Protein AF-A0A485NPK8-F1 (afdb_monomer_lite)

InterPro domains:
  IPR000225 Armadillo [PF00514] (7-48)
  IPR011989 Armadillo-like helical [G3DSA:1.25.10.10] (2-52)
  IPR028435 Plakophilin/Delta catenin [PTHR10372] (1-51)

Radius of gyration: 12.08 Å; chains: 1; bounding box: 30×15×35 Å

Structure (mmCIF, N/CA/C/O backbone):
data_AF-A0A485NPK8-F1
#
_entry.id   AF-A0A485NPK8-F1
#
loop_
_atom_site.group_PDB
_atom_site.id
_atom_site.type_symbol
_atom_site.label_atom_id
_atom_site.label_alt_id
_atom_site.label_comp_id
_atom_site.label_asym_id
_atom_site.label_entity_id
_atom_site.label_seq_id
_atom_site.pdbx_PDB_ins_code
_atom_site.Cartn_x
_atom_site.Cartn_y
_atom_site.Car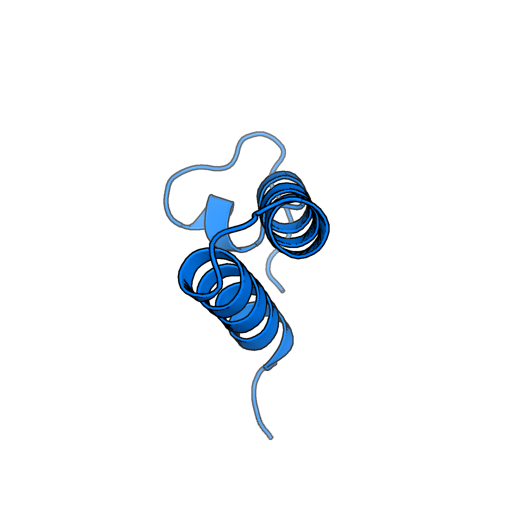tn_z
_atom_site.occupancy
_atom_site.B_iso_or_equiv
_atom_site.auth_seq_id
_atom_site.auth_comp_id
_atom_site.auth_asym_id
_atom_site.auth_atom_id
_atom_site.pdbx_PDB_model_num
ATOM 1 N N . MET A 1 1 ? 6.019 -8.768 -12.184 1.00 66.75 1 MET A N 1
ATOM 2 C CA . MET A 1 1 ? 6.565 -7.638 -11.401 1.00 66.75 1 MET A CA 1
ATOM 3 C C . MET A 1 1 ? 8.076 -7.634 -11.539 1.00 66.75 1 MET A C 1
ATOM 5 O O . MET A 1 1 ? 8.624 -8.711 -11.760 1.00 66.75 1 MET A O 1
ATOM 9 N N . PRO A 1 2 ? 8.736 -6.469 -11.449 1.00 77.31 2 PRO A N 1
ATOM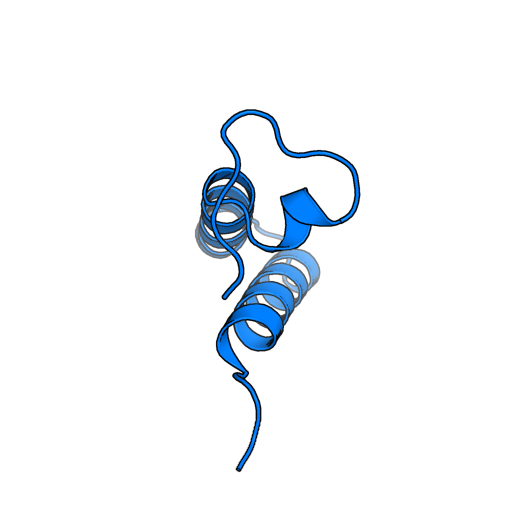 10 C CA . PRO A 1 2 ? 10.190 -6.402 -11.354 1.00 77.31 2 PRO A CA 1
ATOM 11 C C . PRO A 1 2 ? 10.692 -7.200 -10.146 1.00 77.31 2 PRO A C 1
ATOM 13 O O . PRO A 1 2 ? 9.960 -7.372 -9.170 1.00 77.31 2 PRO A O 1
ATOM 16 N N . GLU A 1 3 ? 11.933 -7.674 -10.209 1.00 85.75 3 GLU A N 1
ATOM 17 C CA . GLU A 1 3 ? 12.575 -8.352 -9.082 1.00 85.75 3 GLU A CA 1
ATOM 18 C C . GLU A 1 3 ? 12.677 -7.419 -7.862 1.00 85.75 3 GLU A C 1
ATOM 20 O O . GLU A 1 3 ? 12.917 -6.211 -7.988 1.00 85.75 3 GLU A O 1
ATOM 25 N N . GLU A 1 4 ? 12.471 -7.977 -6.670 1.00 91.56 4 GLU A N 1
ATOM 26 C CA . GLU A 1 4 ? 12.628 -7.252 -5.411 1.00 91.56 4 GLU A CA 1
ATOM 27 C C . GLU A 1 4 ? 14.119 -7.111 -5.075 1.00 91.56 4 GLU A C 1
ATOM 29 O O . GLU A 1 4 ? 14.840 -8.099 -4.953 1.00 91.56 4 GLU A O 1
ATOM 34 N N . LYS A 1 5 ? 14.594 -5.873 -4.903 1.00 92.88 5 LYS A N 1
ATOM 35 C CA . LYS A 1 5 ? 15.981 -5.600 -4.503 1.00 92.88 5 LYS A CA 1
ATOM 36 C C . LYS A 1 5 ? 16.113 -5.572 -2.987 1.00 92.88 5 LYS A C 1
ATOM 38 O O . LYS A 1 5 ? 15.304 -4.947 -2.318 1.00 92.88 5 LYS A O 1
ATOM 43 N N . SER A 1 6 ? 17.210 -6.117 -2.460 1.00 93.94 6 SER A N 1
ATOM 44 C CA . SER A 1 6 ? 17.522 -6.106 -1.020 1.00 93.94 6 SER A CA 1
ATOM 45 C C . SER A 1 6 ? 17.754 -4.708 -0.420 1.00 93.94 6 SER A C 1
ATOM 47 O O . SER A 1 6 ? 17.681 -4.541 0.795 1.00 93.94 6 SER A O 1
ATOM 49 N N . ASN A 1 7 ? 18.033 -3.696 -1.250 1.00 95.38 7 ASN A N 1
ATOM 50 C CA . ASN A 1 7 ? 18.228 -2.300 -0.843 1.00 95.38 7 ASN A CA 1
ATOM 51 C C . ASN A 1 7 ? 17.471 -1.359 -1.800 1.00 95.38 7 ASN A C 1
ATOM 53 O O . ASN A 1 7 ? 18.106 -0.716 -2.642 1.00 95.38 7 ASN A O 1
ATOM 57 N N . PRO A 1 8 ? 16.131 -1.298 -1.707 1.00 96.00 8 PRO A N 1
ATOM 58 C CA . PRO A 1 8 ? 15.305 -0.535 -2.636 1.00 96.00 8 PRO A CA 1
ATOM 59 C C . PRO A 1 8 ? 15.568 0.976 -2.532 1.00 96.00 8 PRO A C 1
ATOM 61 O O . PRO A 1 8 ? 15.796 1.532 -1.450 1.00 96.00 8 PRO A O 1
ATOM 64 N N . LYS A 1 9 ? 15.520 1.662 -3.674 1.00 96.12 9 LYS A N 1
ATOM 65 C CA . LYS A 1 9 ? 15.696 3.109 -3.832 1.00 96.12 9 LYS A CA 1
ATOM 66 C C . LYS A 1 9 ? 14.561 3.706 -4.658 1.00 96.12 9 LYS A C 1
ATOM 68 O O . LYS A 1 9 ? 14.144 3.150 -5.669 1.00 96.12 9 LYS A O 1
ATOM 73 N N . GLY A 1 10 ? 14.091 4.885 -4.248 1.00 95.81 10 GLY A N 1
ATOM 74 C CA . GLY A 1 10 ? 13.079 5.641 -4.990 1.00 95.81 10 GLY A CA 1
ATOM 75 C C . GLY A 1 10 ? 11.838 4.803 -5.305 1.00 95.81 10 GLY A C 1
ATOM 76 O O . GLY A 1 10 ? 11.154 4.335 -4.399 1.00 95.81 10 GLY A O 1
ATOM 77 N N . VAL A 1 11 ? 11.565 4.603 -6.594 1.00 93.81 11 VAL A N 1
ATOM 78 C CA . VAL A 1 11 ? 10.356 3.916 -7.079 1.00 93.81 11 VAL A CA 1
ATOM 79 C C . VAL A 1 11 ? 10.344 2.421 -6.738 1.00 93.81 11 VAL A C 1
ATOM 81 O O . VAL A 1 11 ? 9.277 1.822 -6.683 1.00 93.81 11 VAL A O 1
ATOM 84 N N . GLU A 1 12 ? 11.503 1.823 -6.445 1.00 93.81 12 GLU A N 1
ATOM 85 C CA . GLU A 1 12 ? 11.628 0.396 -6.108 1.00 93.81 12 GLU A CA 1
ATOM 86 C C . GLU A 1 12 ? 10.869 0.023 -4.825 1.00 93.81 12 GLU A C 1
ATOM 88 O O . GLU A 1 12 ? 10.504 -1.133 -4.626 1.00 93.81 12 GLU A O 1
ATOM 93 N N . TRP A 1 13 ? 10.579 1.005 -3.967 1.00 95.38 13 TRP A N 1
ATOM 94 C CA . TRP A 1 13 ? 9.740 0.810 -2.787 1.00 95.38 13 TRP A CA 1
ATOM 95 C C . TRP A 1 13 ? 8.288 0.476 -3.125 1.00 95.38 13 TRP A C 1
ATOM 97 O O . TRP A 1 13 ? 7.624 -0.162 -2.312 1.00 95.38 13 TRP A O 1
ATOM 107 N N . LEU A 1 14 ? 7.792 0.874 -4.302 1.00 92.31 14 LEU A N 1
ATOM 108 C CA . LEU A 1 14 ? 6.379 0.728 -4.657 1.00 92.31 14 LEU A CA 1
ATOM 109 C C . LEU A 1 14 ? 5.928 -0.738 -4.670 1.00 92.31 14 LEU A C 1
ATOM 111 O O . LEU A 1 14 ? 4.783 -1.009 -4.332 1.00 92.31 14 LEU A O 1
ATOM 115 N N . TRP A 1 15 ? 6.822 -1.678 -4.996 1.00 91.50 15 TRP A N 1
ATOM 116 C CA . TRP A 1 15 ? 6.528 -3.118 -5.054 1.00 91.50 15 TRP A CA 1
ATOM 117 C C . TRP A 1 15 ? 7.352 -3.966 -4.072 1.00 91.50 15 TRP A C 1
ATOM 119 O O . TRP A 1 15 ? 7.324 -5.192 -4.153 1.00 91.50 15 TRP A O 1
ATOM 129 N N . HIS A 1 16 ? 8.083 -3.349 -3.136 1.00 95.81 16 HIS A N 1
ATOM 130 C CA . HIS A 1 16 ? 8.877 -4.087 -2.149 1.00 95.81 16 HIS A CA 1
ATOM 131 C C . HIS A 1 16 ? 7.976 -4.716 -1.071 1.00 95.81 16 HIS A C 1
ATOM 133 O O . HIS A 1 16 ? 7.062 -4.071 -0.544 1.00 95.81 16 HIS A O 1
ATOM 139 N N . SER A 1 17 ? 8.268 -5.951 -0.656 1.00 95.25 17 SER A N 1
ATOM 140 C CA . SER A 1 17 ? 7.417 -6.753 0.236 1.00 95.25 17 SER A CA 1
ATOM 141 C C . SER A 1 17 ? 7.171 -6.096 1.598 1.00 95.25 17 SER A C 1
ATOM 143 O O . SER A 1 17 ? 6.158 -6.340 2.250 1.00 95.25 17 SER A O 1
ATOM 145 N N . ILE A 1 18 ? 8.092 -5.252 2.066 1.00 96.44 18 ILE A N 1
ATOM 146 C CA . ILE A 1 18 ? 7.914 -4.480 3.309 1.00 96.44 18 ILE A CA 1
ATOM 147 C C . ILE A 1 18 ? 6.798 -3.428 3.205 1.00 96.44 18 ILE A C 1
ATOM 149 O O . ILE A 1 18 ? 6.036 -3.257 4.153 1.00 96.44 18 ILE A O 1
ATOM 153 N N . VAL A 1 19 ? 6.653 -2.773 2.051 1.00 96.25 19 VAL A N 1
ATOM 154 C CA . VAL A 1 19 ? 5.608 -1.771 1.807 1.00 96.25 19 VAL A CA 1
ATOM 155 C C . VAL A 1 19 ? 4.267 -2.468 1.598 1.00 96.25 19 VAL A C 1
ATOM 157 O O . VAL A 1 19 ? 3.259 -2.043 2.156 1.00 96.25 19 VAL A O 1
ATOM 160 N N . ILE A 1 20 ? 4.263 -3.625 0.930 1.00 96.06 20 ILE A N 1
ATOM 161 C CA . ILE A 1 20 ? 3.078 -4.492 0.842 1.00 96.06 20 ILE A CA 1
ATOM 162 C C . ILE A 1 20 ? 2.593 -4.889 2.248 1.00 96.06 20 ILE A C 1
ATOM 164 O O . ILE A 1 20 ? 1.413 -4.740 2.569 1.00 96.06 20 ILE A O 1
ATOM 168 N N . ARG A 1 21 ? 3.505 -5.327 3.130 1.00 97.94 21 ARG A N 1
ATOM 169 C CA . ARG A 1 21 ? 3.189 -5.628 4.540 1.00 97.94 21 ARG A CA 1
ATOM 170 C C . ARG A 1 21 ? 2.661 -4.409 5.303 1.00 97.94 21 ARG A C 1
ATOM 172 O O . ARG A 1 21 ? 1.767 -4.564 6.139 1.00 97.94 21 ARG A O 1
ATOM 179 N N . MET A 1 22 ? 3.167 -3.210 5.013 1.00 98.25 22 MET A N 1
ATOM 180 C CA . MET A 1 22 ? 2.658 -1.960 5.583 1.00 98.25 22 MET A CA 1
ATOM 181 C C . MET A 1 22 ? 1.208 -1.701 5.155 1.00 98.25 22 MET A C 1
ATOM 183 O O . MET A 1 22 ? 0.370 -1.466 6.024 1.00 98.25 22 MET A O 1
ATOM 187 N N . TYR A 1 23 ? 0.880 -1.806 3.862 1.00 98.19 23 TYR A N 1
ATOM 188 C CA . TYR A 1 23 ? -0.495 -1.629 3.377 1.00 98.19 23 TYR A CA 1
ATOM 189 C C . TYR A 1 23 ? -1.462 -2.633 4.013 1.00 98.19 23 TYR A C 1
ATOM 191 O O . TYR A 1 23 ? -2.510 -2.235 4.518 1.00 98.19 23 TYR A O 1
ATOM 199 N N . LEU A 1 24 ? -1.087 -3.916 4.084 1.00 98.38 24 LEU A N 1
ATOM 200 C CA . LEU A 1 24 ? -1.888 -4.947 4.759 1.00 98.38 24 LEU A CA 1
ATOM 201 C C . LEU A 1 24 ? -2.111 -4.626 6.246 1.00 98.38 24 LEU A C 1
ATOM 203 O O . LEU A 1 24 ? -3.217 -4.786 6.763 1.00 98.38 24 LEU A O 1
ATOM 207 N N . SER A 1 25 ? -1.081 -4.120 6.929 1.00 98.69 25 SER A N 1
ATOM 208 C CA . SER A 1 25 ? -1.186 -3.710 8.333 1.00 98.69 25 SER A CA 1
ATOM 209 C C . SER A 1 25 ? -2.123 -2.514 8.507 1.00 98.69 25 SER A C 1
ATOM 211 O O . SER A 1 25 ? -2.931 -2.505 9.433 1.00 98.69 25 SER A O 1
ATOM 213 N N . LEU A 1 26 ? -2.063 -1.527 7.609 1.00 98.56 26 LEU A N 1
ATOM 214 C CA . LEU A 1 26 ? -2.952 -0.364 7.629 1.00 98.56 26 LEU A CA 1
ATOM 215 C C . LEU A 1 26 ? -4.407 -0.750 7.360 1.00 98.56 26 LEU A C 1
ATOM 217 O O . LEU A 1 26 ? -5.288 -0.246 8.051 1.00 98.56 26 LEU A O 1
ATOM 221 N N . ILE A 1 27 ? -4.665 -1.680 6.439 1.00 98.44 27 ILE A N 1
ATOM 222 C CA . ILE A 1 27 ? -6.011 -2.225 6.210 1.00 98.44 27 ILE A CA 1
ATOM 223 C C . ILE A 1 27 ? -6.541 -2.885 7.488 1.00 98.44 27 ILE A C 1
ATOM 225 O O . ILE A 1 27 ? -7.670 -2.620 7.892 1.00 98.44 27 ILE A O 1
ATOM 229 N N . ALA A 1 28 ? -5.719 -3.698 8.157 1.00 98.50 28 ALA A N 1
ATOM 230 C CA . ALA A 1 28 ? -6.138 -4.453 9.337 1.00 98.50 28 ALA A CA 1
ATOM 231 C C . ALA A 1 28 ? -6.246 -3.620 10.628 1.00 98.50 28 ALA A C 1
ATOM 233 O O . ALA A 1 28 ? -6.948 -4.031 11.552 1.00 98.50 28 ALA A O 1
ATOM 234 N N . LYS A 1 29 ? -5.502 -2.511 10.749 1.00 98.50 29 LYS A N 1
ATOM 235 C CA . LYS A 1 29 ? -5.315 -1.799 12.030 1.00 98.50 29 LYS A CA 1
ATOM 236 C C . LYS A 1 29 ? -5.703 -0.326 12.015 1.00 98.50 29 LYS A C 1
ATOM 238 O O . LYS A 1 29 ? -5.906 0.235 13.090 1.00 98.50 29 LYS A O 1
ATOM 243 N N . SER A 1 30 ? -5.775 0.325 10.855 1.00 98.50 30 SER A N 1
ATOM 244 C CA . SER A 1 30 ? -6.152 1.738 10.809 1.00 98.50 30 SER A CA 1
ATOM 245 C C . SER A 1 30 ? -7.632 1.912 11.138 1.00 98.50 30 SER A C 1
ATOM 247 O O . SER A 1 30 ? -8.481 1.219 10.591 1.00 98.50 30 SER A O 1
ATOM 249 N N . VAL A 1 31 ? -7.940 2.896 11.984 1.00 98.31 31 VAL A N 1
ATOM 250 C CA . VAL A 1 31 ? -9.317 3.338 12.276 1.00 98.31 31 VAL A CA 1
ATOM 251 C C . VAL A 1 31 ? -9.792 4.454 11.335 1.00 98.31 31 VAL A C 1
ATOM 253 O O . VAL A 1 31 ? -10.894 4.973 11.482 1.00 98.31 31 VAL A O 1
ATOM 256 N N . ARG A 1 32 ? -8.943 4.882 10.392 1.00 98.62 32 ARG A N 1
ATOM 257 C CA . ARG A 1 32 ? -9.261 5.914 9.400 1.00 98.62 32 ARG A CA 1
ATOM 258 C C . ARG A 1 32 ? -9.636 5.259 8.076 1.00 98.62 32 ARG A C 1
ATOM 260 O O . ARG A 1 32 ? -8.749 4.754 7.387 1.00 98.62 32 ARG A O 1
ATOM 267 N N . ASN A 1 33 ? -10.907 5.367 7.689 1.00 98.19 33 ASN A N 1
ATOM 268 C CA . ASN A 1 33 ? -11.439 4.782 6.450 1.00 98.19 33 ASN A CA 1
ATOM 269 C C . ASN A 1 33 ? -10.613 5.177 5.215 1.00 98.19 33 ASN A C 1
ATOM 271 O O . ASN A 1 33 ? -10.172 4.305 4.476 1.00 98.19 33 ASN A O 1
ATOM 275 N N . TYR A 1 34 ? -10.284 6.466 5.056 1.00 98.56 34 TYR A N 1
ATOM 276 C CA . TYR A 1 34 ? -9.469 6.941 3.927 1.00 98.56 34 TYR A CA 1
ATOM 277 C C . TYR A 1 34 ? -8.068 6.312 3.871 1.00 98.56 34 TYR A C 1
ATOM 279 O O . TYR A 1 34 ? -7.502 6.142 2.797 1.00 98.56 34 TYR A O 1
ATOM 287 N N . THR A 1 35 ? -7.488 5.939 5.016 1.00 98.62 35 THR A N 1
ATOM 288 C CA . THR A 1 35 ? -6.188 5.255 5.057 1.00 98.62 35 THR A CA 1
ATOM 289 C C . THR A 1 35 ? -6.312 3.792 4.638 1.00 98.62 35 THR A C 1
ATOM 291 O O . THR A 1 35 ? -5.432 3.285 3.943 1.00 98.62 35 THR A O 1
ATOM 294 N N . GLN A 1 36 ? -7.389 3.113 5.044 1.00 98.75 36 GLN A N 1
ATOM 295 C CA . GLN A 1 36 ? -7.662 1.742 4.606 1.00 98.75 36 GLN A CA 1
ATOM 296 C C . GLN A 1 36 ? -7.938 1.706 3.100 1.00 98.75 36 GLN A C 1
ATOM 298 O O . GLN A 1 36 ? -7.349 0.888 2.401 1.00 98.75 36 GLN A O 1
ATOM 303 N N . GLU A 1 37 ? -8.753 2.637 2.598 1.00 98.62 37 GLU A N 1
ATOM 304 C CA . GLU A 1 37 ? -9.072 2.779 1.175 1.00 98.62 37 GLU A CA 1
ATOM 305 C C . GLU A 1 37 ? -7.823 3.069 0.339 1.00 98.62 37 GLU A C 1
ATOM 307 O O . GLU A 1 37 ? -7.562 2.362 -0.630 1.00 98.62 37 GLU A O 1
ATOM 312 N N . ALA A 1 38 ? -6.989 4.029 0.752 1.00 98.44 38 ALA A N 1
ATOM 313 C CA . ALA A 1 38 ? -5.732 4.315 0.062 1.00 98.44 38 ALA A CA 1
ATOM 314 C C . ALA A 1 38 ? -4.788 3.099 0.038 1.00 98.44 38 ALA A C 1
ATOM 316 O O . ALA A 1 38 ? -4.145 2.830 -0.976 1.00 98.44 38 ALA A O 1
ATOM 317 N N . SER A 1 39 ? -4.721 2.337 1.136 1.00 98.38 39 SER A N 1
ATOM 318 C CA . SER A 1 39 ? -3.897 1.122 1.218 1.00 98.38 39 SER A CA 1
ATOM 319 C C . SER A 1 39 ? -4.433 0.011 0.312 1.00 98.38 39 SER A C 1
ATOM 321 O O . SER A 1 39 ? -3.659 -0.659 -0.368 1.00 98.38 39 SER A O 1
ATOM 323 N N . LEU A 1 40 ? -5.756 -0.163 0.265 1.00 98.12 40 LEU A N 1
ATOM 324 C CA . LEU A 1 40 ? -6.411 -1.117 -0.624 1.00 98.12 40 LEU A CA 1
ATOM 325 C C . LEU A 1 40 ? -6.218 -0.728 -2.096 1.00 98.12 40 LEU A C 1
ATOM 327 O O . LEU A 1 40 ? -5.867 -1.584 -2.902 1.00 98.12 40 LEU A O 1
ATOM 331 N N . GLY A 1 41 ? -6.371 0.554 -2.434 1.00 98.06 41 GLY A N 1
ATOM 332 C CA . GLY A 1 41 ? -6.136 1.080 -3.780 1.00 98.06 41 GLY A CA 1
ATOM 333 C C . GLY A 1 41 ? -4.682 0.918 -4.231 1.00 98.06 41 GLY A C 1
ATOM 334 O O . GLY A 1 41 ? -4.426 0.538 -5.371 1.00 98.06 41 GLY A O 1
ATOM 335 N N . ALA A 1 42 ? -3.710 1.107 -3.333 1.00 96.88 42 ALA A N 1
ATOM 336 C CA . ALA A 1 42 ? -2.3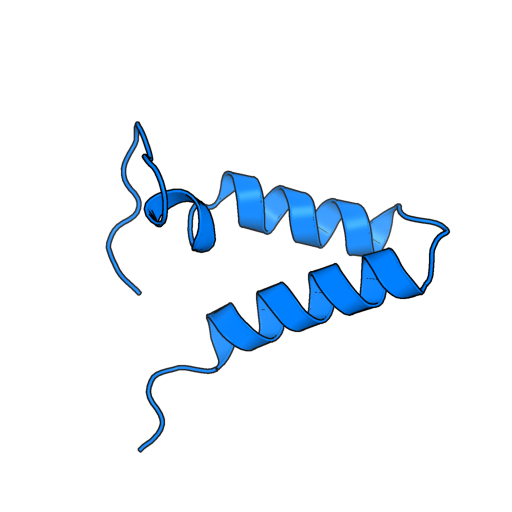07 0.821 -3.633 1.00 96.88 42 ALA A CA 1
ATOM 337 C C . ALA A 1 42 ? -2.081 -0.668 -3.956 1.00 96.88 42 ALA A C 1
ATOM 339 O O . ALA A 1 42 ? -1.406 -0.988 -4.935 1.00 96.88 42 ALA A O 1
ATOM 340 N N . LEU A 1 43 ? -2.683 -1.582 -3.184 1.00 96.19 43 LEU A N 1
ATOM 341 C CA . LEU A 1 43 ? -2.616 -3.022 -3.463 1.00 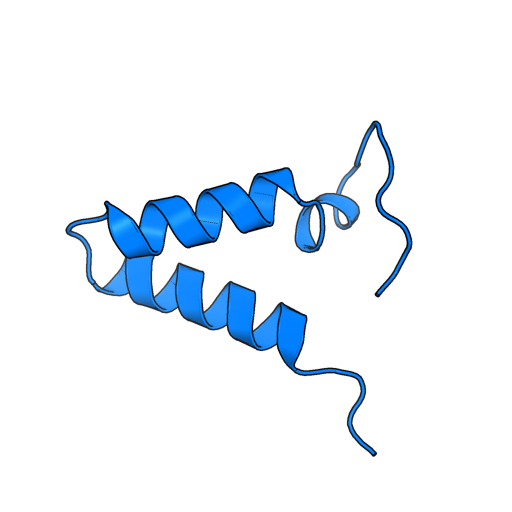96.19 43 LEU A CA 1
ATOM 342 C C . LEU A 1 43 ? -3.321 -3.392 -4.772 1.00 96.19 43 LEU A C 1
ATOM 344 O O . LEU A 1 43 ? -2.799 -4.217 -5.516 1.00 96.19 43 LEU A O 1
ATOM 348 N N . GLN A 1 44 ? -4.455 -2.762 -5.085 1.00 96.25 44 GLN A N 1
ATOM 349 C CA . GLN A 1 44 ? -5.144 -2.937 -6.364 1.00 96.25 44 GLN A CA 1
ATOM 350 C C . GLN A 1 44 ? -4.257 -2.505 -7.538 1.00 96.25 44 GLN A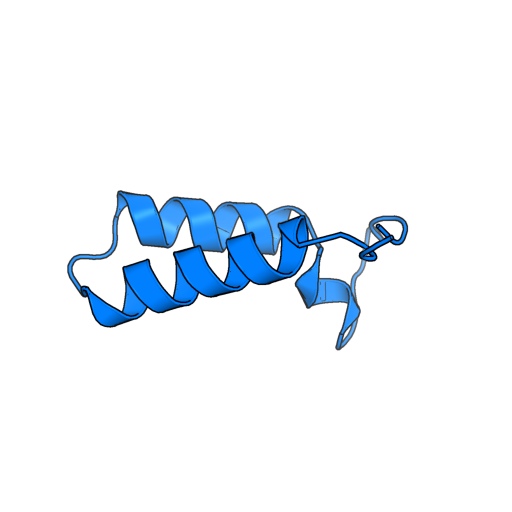 C 1
ATOM 352 O O . GLN A 1 44 ? -4.137 -3.242 -8.511 1.00 96.25 44 GLN A O 1
ATOM 357 N N . ASN A 1 45 ? -3.591 -1.350 -7.442 1.00 94.25 45 ASN A N 1
ATOM 358 C CA . ASN A 1 45 ? -2.667 -0.881 -8.479 1.00 94.25 45 ASN A CA 1
ATOM 359 C C . ASN A 1 45 ? -1.500 -1.855 -8.691 1.00 94.25 45 ASN A C 1
ATOM 361 O O . ASN A 1 45 ? -1.062 -2.058 -9.820 1.00 94.25 45 ASN 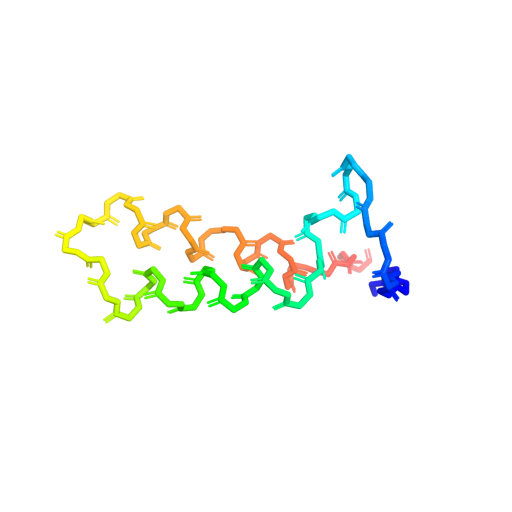A O 1
ATOM 365 N N . LEU A 1 46 ? -1.010 -2.484 -7.618 1.00 92.19 46 LEU A N 1
ATOM 366 C CA . LEU A 1 46 ? 0.043 -3.495 -7.703 1.00 92.19 46 LEU A CA 1
ATOM 367 C C . LEU A 1 46 ? -0.436 -4.784 -8.383 1.00 92.19 46 LEU A C 1
ATOM 369 O O . LEU A 1 46 ? 0.328 -5.400 -9.125 1.00 92.19 46 LEU A O 1
ATOM 373 N N . THR A 1 47 ? -1.684 -5.196 -8.160 1.00 91.12 47 THR A N 1
ATOM 374 C CA . THR A 1 47 ? -2.243 -6.434 -8.728 1.00 91.12 47 THR A CA 1
ATOM 375 C C . THR A 1 47 ? -2.952 -6.245 -10.065 1.00 91.12 47 THR A C 1
ATOM 377 O O . THR A 1 47 ? -3.320 -7.242 -10.683 1.00 91.12 47 THR A O 1
ATOM 380 N N . ALA A 1 48 ? -3.099 -5.007 -10.546 1.00 90.25 48 ALA A N 1
ATOM 381 C CA . ALA A 1 48 ? -3.785 -4.685 -11.798 1.00 90.25 48 ALA A CA 1
ATOM 382 C C . ALA A 1 48 ? -3.176 -5.372 -13.038 1.00 90.25 48 ALA A C 1
ATOM 384 O O . ALA A 1 48 ? -3.858 -5.511 -14.049 1.00 90.25 48 ALA A O 1
ATOM 385 N N . GLY A 1 49 ? -1.928 -5.850 -12.948 1.00 74.19 49 GLY A N 1
ATOM 386 C CA . GLY A 1 49 ? -1.240 -6.533 -14.040 1.00 74.19 49 GLY A CA 1
ATOM 387 C C . GLY A 1 49 ? -0.969 -5.617 -15.236 1.00 74.19 49 GLY A C 1
ATOM 388 O O . GLY A 1 49 ? -1.402 -4.468 -15.299 1.00 74.19 49 GLY A O 1
ATOM 389 N N . SER A 1 50 ? -0.216 -6.125 -16.206 1.00 66.69 50 SER A N 1
ATOM 390 C CA . SER A 1 50 ? -0.316 -5.607 -17.569 1.00 66.69 50 SER A CA 1
ATOM 391 C C . SER A 1 50 ? -1.647 -6.133 -18.092 1.00 66.69 50 SER A C 1
ATOM 393 O O . SER A 1 50 ? -1.855 -7.345 -18.047 1.00 66.69 50 SER A O 1
ATOM 395 N N . GLY A 1 51 ? -2.566 -5.261 -18.505 1.00 61.84 51 GLY A N 1
ATOM 396 C CA . GLY A 1 51 ? -3.772 -5.698 -19.214 1.00 61.84 51 GLY A CA 1
ATOM 397 C C . GLY A 1 51 ? -3.438 -6.572 -20.441 1.00 61.84 51 GLY A C 1
ATOM 398 O O . GLY A 1 51 ? -2.257 -6.761 -20.741 1.00 61.84 51 GLY A O 1
ATOM 399 N N . PRO A 1 52 ? -4.453 -7.129 -21.128 1.00 48.72 52 PRO A N 1
ATOM 400 C CA . PRO A 1 52 ? -4.237 -7.906 -22.351 1.00 48.72 52 PRO A CA 1
ATOM 401 C C . PRO A 1 52 ? -3.370 -7.180 -23.388 1.00 48.72 52 PRO A C 1
ATOM 403 O O . PRO A 1 52 ? -3.412 -5.927 -23.432 1.00 48.72 52 PRO A O 1
#

Organism: Lynx pardinus (NCBI:txid191816)

Secondary structure (DSSP, 8-state):
-PPPPSS--GGGGGG-HHHHHHHHHHHHH---HHHHHHHHHHHHHHHS----

Foldseek 3Di:
DDDQDPDDDDPSLLPHVVVLVVLVCCLVDPPDPVSVVVSVVSVCVVVVPDDD

pLDDT: mean 92.56, std 10.48, range [48.72, 98.75]

Sequence (52 aa):
MPEEKSNPKGVEWLWHSIVIRMYLSLIAKSVRNYTQEASLGALQNLTAGSGP